Protein AF-A0A0G1R8X4-F1 (afdb_monomer_lite)

Radius of gyration: 21.21 Å; chains: 1; bounding box: 50×22×66 Å

Structure (mmCIF, N/CA/C/O backbone):
data_AF-A0A0G1R8X4-F1
#
_entry.id   AF-A0A0G1R8X4-F1
#
loop_
_atom_site.group_PDB
_atom_site.id
_atom_site.type_symbol
_atom_site.label_atom_id
_atom_site.label_alt_id
_atom_site.label_comp_id
_atom_site.label_asym_id
_atom_site.label_entity_id
_atom_site.label_seq_id
_atom_site.pdbx_PDB_ins_code
_atom_site.Cartn_x
_atom_site.Cartn_y
_atom_site.Cartn_z
_atom_site.occupancy
_atom_site.B_iso_or_equiv
_atom_site.auth_seq_id
_atom_site.auth_comp_id
_atom_site.auth_asym_id
_atom_site.auth_atom_id
_atom_site.pdbx_PDB_model_num
ATOM 1 N N . MET A 1 1 ? -15.709 7.314 32.267 1.00 75.56 1 MET A N 1
ATOM 2 C CA . MET A 1 1 ? -16.342 6.207 31.530 1.00 75.56 1 MET A CA 1
ATOM 3 C C . MET A 1 1 ? -15.849 4.893 32.090 1.00 75.56 1 MET A C 1
ATOM 5 O O . MET A 1 1 ? -14.648 4.706 32.243 1.00 75.56 1 MET A O 1
ATOM 9 N N . ASP A 1 2 ? -16.808 4.055 32.424 1.00 89.50 2 ASP A N 1
ATOM 10 C CA . ASP A 1 2 ? -16.732 2.703 32.952 1.00 89.50 2 ASP A CA 1
ATOM 11 C C . ASP A 1 2 ? -16.090 1.707 31.965 1.00 89.50 2 ASP A C 1
ATOM 13 O O . ASP A 1 2 ? -16.115 1.892 30.744 1.00 89.50 2 ASP A O 1
ATOM 17 N N . LYS A 1 3 ? -15.450 0.666 32.518 1.00 90.00 3 LYS A N 1
ATOM 18 C CA . LYS A 1 3 ? -14.650 -0.321 31.771 1.00 90.00 3 LYS A CA 1
ATOM 19 C C . LYS A 1 3 ? -15.469 -1.025 30.687 1.00 90.00 3 LYS A C 1
ATOM 21 O O . LYS A 1 3 ? -15.006 -1.143 29.555 1.00 90.00 3 LYS A O 1
ATOM 26 N N . GLU A 1 4 ? -16.679 -1.458 31.024 1.00 91.12 4 GLU A N 1
ATOM 27 C CA . GLU A 1 4 ? -17.569 -2.175 30.105 1.00 91.12 4 GLU A CA 1
ATOM 28 C C . GLU A 1 4 ? -17.933 -1.320 28.892 1.00 91.12 4 GLU A C 1
ATOM 30 O O . GLU A 1 4 ? -17.836 -1.785 27.754 1.00 91.12 4 GLU A O 1
ATOM 35 N N . LYS A 1 5 ? -18.244 -0.038 29.109 1.00 92.56 5 LYS A N 1
ATOM 36 C CA . LYS A 1 5 ? -18.542 0.893 28.021 1.00 92.56 5 LYS A CA 1
ATOM 37 C C . LYS A 1 5 ? -17.341 1.116 27.091 1.00 92.56 5 LYS A C 1
ATOM 39 O O . LYS A 1 5 ? -17.516 1.117 25.873 1.00 92.56 5 LYS A O 1
ATOM 44 N N . LYS A 1 6 ? -16.115 1.229 27.626 1.00 92.25 6 LYS A N 1
ATOM 45 C CA . LYS A 1 6 ? -14.889 1.321 26.801 1.00 92.25 6 LYS A CA 1
ATOM 46 C C . LYS A 1 6 ? -14.694 0.079 25.925 1.00 92.25 6 LYS A C 1
ATOM 48 O O . LYS A 1 6 ? -14.428 0.210 24.732 1.00 92.25 6 LYS A O 1
ATOM 53 N N . ILE A 1 7 ? -14.842 -1.116 26.503 1.00 92.69 7 ILE A N 1
ATOM 54 C CA . ILE A 1 7 ? -14.681 -2.390 25.784 1.00 92.69 7 ILE A CA 1
ATOM 55 C C . ILE A 1 7 ? -15.745 -2.534 24.691 1.00 92.69 7 ILE A C 1
ATOM 57 O O . ILE A 1 7 ? -15.415 -2.900 23.565 1.00 92.69 7 ILE A O 1
ATOM 61 N N . LYS A 1 8 ? -17.000 -2.178 24.987 1.00 93.88 8 LYS A N 1
ATOM 62 C CA . LYS A 1 8 ? -18.093 -2.203 24.008 1.00 93.88 8 LYS A CA 1
ATOM 63 C C . LYS A 1 8 ? -17.790 -1.321 22.794 1.00 93.88 8 LYS A C 1
ATOM 65 O O . LYS A 1 8 ? -17.880 -1.791 21.662 1.00 93.88 8 LYS A O 1
ATOM 70 N N . LEU A 1 9 ? -17.373 -0.075 23.022 1.00 94.44 9 LEU A N 1
ATOM 71 C CA . LEU A 1 9 ? -17.031 0.850 21.938 1.00 94.44 9 LEU A CA 1
ATOM 72 C C . LEU A 1 9 ? -15.814 0.372 21.129 1.00 94.44 9 LEU A C 1
ATOM 74 O O . LEU A 1 9 ? -15.813 0.507 19.909 1.00 94.44 9 LEU A O 1
ATOM 78 N N . LEU A 1 10 ? -14.804 -0.238 21.764 1.00 93.38 10 LEU A N 1
ATOM 79 C CA . LEU A 1 10 ? -13.696 -0.878 21.038 1.00 93.38 10 LEU A CA 1
ATOM 80 C C . LEU A 1 10 ? -14.179 -2.033 20.153 1.00 93.38 10 LEU A C 1
ATOM 82 O O . LEU A 1 10 ? -13.736 -2.140 19.010 1.00 93.38 10 LEU A O 1
ATOM 86 N N . GLY A 1 11 ? -15.109 -2.853 20.645 1.00 93.00 11 GLY A N 1
ATOM 87 C CA . GLY A 1 11 ? -15.736 -3.915 19.859 1.00 93.00 11 GLY A CA 1
ATOM 88 C C . GLY A 1 11 ? -16.458 -3.372 18.623 1.00 93.00 11 GLY A C 1
ATOM 89 O O . GLY A 1 11 ? -16.247 -3.866 17.518 1.00 93.00 11 GLY A O 1
ATOM 90 N N . GLU A 1 12 ? -17.228 -2.292 18.775 1.00 93.81 12 GLU A N 1
ATOM 91 C CA . GLU A 1 12 ? -17.873 -1.618 17.640 1.00 93.81 12 GLU A CA 1
ATOM 92 C C . GLU A 1 12 ? -16.845 -1.089 16.626 1.00 93.81 12 GLU A C 1
ATOM 94 O O . GLU A 1 12 ? -17.036 -1.237 15.417 1.00 93.81 12 GLU A O 1
ATOM 99 N N . VAL A 1 13 ? -15.721 -0.528 17.092 1.00 92.31 13 VAL A N 1
ATOM 100 C CA . VAL A 1 13 ? -14.623 -0.100 16.207 1.00 92.31 13 VAL A CA 1
ATOM 101 C C . VAL A 1 13 ? -14.059 -1.286 15.427 1.00 92.31 13 VAL A C 1
ATOM 103 O O . VAL A 1 13 ? -13.815 -1.154 14.227 1.00 92.31 13 VAL A O 1
ATOM 106 N N . PHE A 1 14 ? -13.864 -2.441 16.066 1.00 92.19 14 PHE A N 1
ATOM 107 C CA . PHE A 1 14 ? -13.332 -3.633 15.402 1.00 92.19 14 PHE A CA 1
ATOM 108 C C . PHE A 1 14 ? -14.287 -4.162 14.326 1.00 92.19 14 PHE A C 1
ATOM 110 O O . PHE A 1 14 ? -13.848 -4.427 13.208 1.00 92.19 14 PHE A O 1
ATOM 117 N N . GLU A 1 15 ? -15.592 -4.208 14.599 1.00 90.31 15 GLU A N 1
ATOM 118 C CA . GLU A 1 15 ? -16.606 -4.590 13.605 1.00 90.31 15 GLU A CA 1
ATOM 119 C C . GLU A 1 15 ? -16.645 -3.619 12.412 1.00 90.31 15 GLU A C 1
ATOM 121 O O . GLU A 1 15 ? -16.733 -4.020 11.243 1.00 90.31 15 GLU A O 1
ATOM 126 N N . LYS A 1 16 ? -16.489 -2.314 12.669 1.00 89.19 16 LYS A N 1
ATOM 127 C CA . LYS A 1 16 ? -16.364 -1.316 11.597 1.00 89.19 16 LYS A CA 1
ATOM 128 C C . LYS A 1 16 ? -15.079 -1.495 10.787 1.00 89.19 16 LYS A C 1
ATOM 130 O O . LYS A 1 16 ? -15.107 -1.401 9.562 1.00 89.19 16 LYS A O 1
ATOM 135 N N . MET A 1 17 ? -13.959 -1.820 11.429 1.00 87.69 17 MET A N 1
ATOM 136 C CA . MET A 1 17 ? -12.716 -2.141 10.717 1.00 87.69 17 MET A CA 1
ATOM 137 C C . MET A 1 17 ? -12.857 -3.394 9.846 1.00 87.69 17 MET A C 1
ATOM 139 O O . MET A 1 17 ? -12.368 -3.405 8.716 1.00 87.69 17 MET A O 1
ATOM 143 N N . LYS A 1 18 ? -13.560 -4.420 10.336 1.00 84.00 18 LYS A N 1
ATOM 144 C CA . LYS A 1 18 ? -13.820 -5.668 9.608 1.00 84.00 18 LYS A CA 1
ATOM 145 C C . LYS A 1 18 ? -14.675 -5.442 8.361 1.00 84.00 18 LYS A C 1
ATOM 147 O O . LYS A 1 18 ? -14.360 -5.968 7.295 1.00 84.00 18 LYS A O 1
ATOM 152 N N . SER A 1 19 ? -15.682 -4.574 8.468 1.00 80.81 19 SER A N 1
ATOM 153 C CA . SER A 1 19 ? -16.503 -4.104 7.337 1.00 80.81 19 SER A CA 1
ATOM 154 C C . SER A 1 19 ? -15.783 -3.123 6.397 1.00 80.81 19 SER A C 1
ATOM 156 O O . SER A 1 19 ? -16.369 -2.655 5.423 1.00 80.81 19 SER A O 1
ATOM 158 N N . GLY A 1 20 ? -14.497 -2.847 6.637 1.00 75.94 20 GLY A N 1
ATOM 159 C CA . GLY A 1 20 ? -13.632 -2.134 5.703 1.00 75.94 20 GLY A CA 1
ATOM 160 C C . GLY A 1 20 ? -13.468 -0.643 5.981 1.00 75.94 20 GLY A C 1
ATOM 161 O O . GLY A 1 20 ? -12.809 0.040 5.186 1.00 75.94 20 GLY A O 1
ATOM 162 N N . HIS A 1 21 ? -14.017 -0.122 7.084 1.00 82.00 21 HIS A N 1
ATOM 163 C CA . HIS A 1 21 ? -13.790 1.267 7.476 1.00 82.00 21 HIS A CA 1
ATOM 164 C C . HIS A 1 21 ? -12.320 1.484 7.881 1.00 82.00 21 HIS A C 1
ATOM 166 O O . HIS A 1 21 ? -11.752 0.693 8.643 1.00 82.00 21 HIS A O 1
ATOM 172 N N . PRO A 1 22 ? -11.662 2.558 7.406 1.00 79.56 22 PRO A N 1
ATOM 173 C CA . PRO A 1 22 ? -10.300 2.869 7.821 1.00 79.56 22 PRO A CA 1
ATOM 174 C C . PRO A 1 22 ? -10.267 3.289 9.296 1.00 79.56 22 PRO A C 1
ATOM 176 O O . PRO A 1 22 ? -11.227 3.839 9.808 1.00 79.56 22 PRO A O 1
ATOM 179 N N . ILE A 1 23 ? -9.144 3.115 9.996 1.00 82.19 23 ILE A N 1
ATOM 180 C CA . ILE A 1 23 ? -9.033 3.613 11.382 1.00 82.19 23 ILE A CA 1
ATOM 181 C C . ILE A 1 23 ? -8.940 5.149 11.463 1.00 82.19 23 ILE A C 1
ATOM 183 O O . ILE A 1 23 ? -9.279 5.740 12.481 1.00 82.19 23 ILE A O 1
ATOM 187 N N . THR A 1 24 ? -8.468 5.804 10.399 1.00 80.25 24 THR A N 1
ATOM 188 C CA . THR A 1 24 ? -8.328 7.265 10.315 1.00 80.25 24 THR A CA 1
ATOM 189 C C . THR A 1 24 ? -8.706 7.794 8.934 1.00 80.25 24 THR A C 1
ATOM 191 O O . THR A 1 24 ? -8.480 7.125 7.915 1.00 80.25 24 THR A O 1
ATOM 194 N N . GLY A 1 25 ? -9.179 9.041 8.906 1.00 72.88 25 GLY A N 1
ATOM 195 C CA . GLY A 1 25 ? -9.678 9.728 7.714 1.00 72.88 25 GLY A CA 1
ATOM 196 C C . GLY A 1 25 ? -11.204 9.803 7.702 1.00 72.88 25 GLY A C 1
ATOM 197 O O . GLY A 1 25 ? -11.846 9.528 8.714 1.00 72.88 25 GLY A O 1
ATOM 198 N N . ASP A 1 26 ? -11.766 10.164 6.554 1.00 68.69 26 ASP A N 1
ATOM 199 C CA . ASP A 1 26 ? -13.216 10.242 6.379 1.00 68.69 26 ASP A CA 1
ATOM 200 C C . ASP A 1 26 ? -13.855 8.849 6.486 1.00 68.69 26 ASP A C 1
ATOM 202 O O . ASP A 1 26 ? -13.282 7.854 6.027 1.00 68.69 26 ASP A O 1
ATOM 206 N N . ASN A 1 27 ? -15.036 8.773 7.112 1.00 78.69 27 ASN A N 1
ATOM 207 C CA . ASN A 1 27 ? -15.717 7.517 7.460 1.00 78.69 27 ASN A CA 1
ATOM 208 C C . ASN A 1 27 ? -14.848 6.546 8.279 1.00 78.69 27 ASN A C 1
ATOM 210 O O . ASN A 1 27 ? -14.942 5.325 8.105 1.00 78.69 27 ASN A O 1
ATOM 214 N N . ALA A 1 28 ? -13.995 7.076 9.163 1.00 84.56 28 ALA A N 1
ATOM 215 C CA . ALA A 1 28 ? -13.184 6.259 10.049 1.00 84.56 28 ALA A CA 1
ATOM 216 C C . ALA A 1 28 ? -14.049 5.352 10.935 1.00 84.56 28 ALA A C 1
ATOM 218 O O . ALA A 1 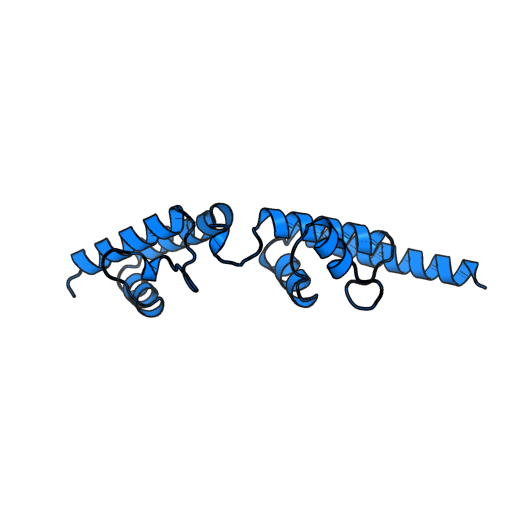28 ? -15.118 5.744 11.390 1.00 84.56 28 ALA A O 1
ATOM 219 N N . ALA A 1 29 ? -13.551 4.156 11.246 1.00 88.44 29 ALA A N 1
ATOM 220 C CA . ALA A 1 29 ? -14.222 3.195 12.111 1.00 88.44 29 ALA A CA 1
ATOM 221 C C . ALA A 1 29 ? -14.646 3.848 13.434 1.00 88.44 29 ALA A C 1
ATOM 223 O O . ALA A 1 29 ? -15.794 3.719 13.829 1.00 88.44 29 ALA A O 1
ATOM 224 N N . CYS A 1 30 ? -13.771 4.650 14.051 1.00 90.81 30 CYS A N 1
ATOM 225 C CA . CYS A 1 30 ? -14.056 5.359 15.299 1.00 90.81 30 CYS A CA 1
ATOM 226 C C . CYS A 1 30 ? -15.063 6.515 15.173 1.00 90.81 30 CYS A C 1
ATOM 228 O O . CYS A 1 30 ? -15.578 6.966 16.192 1.00 90.81 30 CYS A O 1
ATOM 230 N N . SER A 1 31 ? -15.361 6.991 13.959 1.00 89.25 31 SER A N 1
ATOM 231 C CA . SER A 1 31 ? -16.315 8.080 13.717 1.00 89.25 31 SER A CA 1
ATOM 232 C C . SER A 1 31 ? -17.712 7.601 13.311 1.00 89.25 31 SER A C 1
ATOM 234 O O . SER A 1 31 ? -18.613 8.424 13.209 1.00 89.25 31 SER A O 1
ATOM 236 N N . VAL A 1 32 ? -17.896 6.301 13.047 1.00 87.62 32 VAL A N 1
ATOM 237 C CA . VAL A 1 32 ? -19.166 5.712 12.565 1.00 87.62 32 VAL A CA 1
ATOM 238 C C . VAL A 1 32 ? -19.742 4.644 13.509 1.00 87.62 32 VAL A C 1
ATOM 240 O O . VAL A 1 32 ? -20.645 3.896 13.128 1.00 87.62 32 VAL A O 1
ATOM 243 N N . ILE A 1 33 ? -19.185 4.532 14.716 1.00 92.50 33 ILE A N 1
ATOM 244 C CA . ILE A 1 33 ? -19.761 3.755 15.824 1.00 92.50 33 ILE A CA 1
ATOM 245 C C . ILE A 1 33 ? -20.904 4.526 16.498 1.00 92.50 33 ILE A C 1
ATOM 247 O O . ILE A 1 33 ? -21.143 5.690 16.177 1.00 92.50 33 ILE A O 1
ATOM 251 N N . SER A 1 34 ? -21.600 3.879 17.437 1.00 89.94 34 SER A N 1
ATOM 252 C CA . SER A 1 34 ? -22.745 4.469 18.146 1.00 89.94 34 SER A CA 1
ATOM 253 C C . SER A 1 34 ? -22.404 5.766 18.891 1.00 89.94 34 SER A C 1
ATOM 255 O O . SER A 1 34 ? -23.179 6.719 18.850 1.00 89.94 34 SER A O 1
ATOM 257 N N . GLU A 1 35 ? -21.231 5.825 19.523 1.00 92.12 35 GLU A N 1
ATOM 258 C CA . GLU A 1 35 ? -20.703 7.011 20.201 1.00 92.12 35 GLU A CA 1
ATOM 259 C C . GLU A 1 35 ? -19.316 7.340 19.632 1.00 92.12 35 GLU A C 1
ATOM 261 O O . GLU A 1 35 ? -18.333 6.718 20.039 1.00 92.12 35 GLU A O 1
ATOM 266 N N . PRO A 1 36 ? -19.214 8.263 18.654 1.00 90.56 36 PRO A N 1
ATOM 267 C CA . PRO A 1 36 ? -17.960 8.573 17.981 1.00 90.56 36 PRO A CA 1
ATOM 268 C C . PRO A 1 36 ? -16.845 8.979 18.944 1.00 90.56 36 PRO A C 1
ATOM 270 O O . PRO A 1 36 ? -17.012 9.847 19.799 1.00 90.56 36 PRO A O 1
ATOM 273 N N . ILE A 1 37 ? -15.668 8.390 18.750 1.00 92.56 37 ILE A N 1
ATOM 274 C CA . ILE A 1 37 ? -14.473 8.667 19.547 1.00 92.56 37 ILE A CA 1
ATOM 275 C C . ILE A 1 37 ? -13.288 9.025 18.659 1.00 92.56 37 ILE A C 1
ATOM 277 O O . ILE A 1 37 ? -13.221 8.679 17.478 1.00 92.56 37 ILE A O 1
ATOM 281 N N . SER A 1 38 ? -12.307 9.716 19.241 1.00 90.50 38 SER A N 1
ATOM 282 C CA . SER A 1 38 ? -11.076 10.042 18.526 1.00 90.50 38 SER A CA 1
ATOM 283 C C . SER A 1 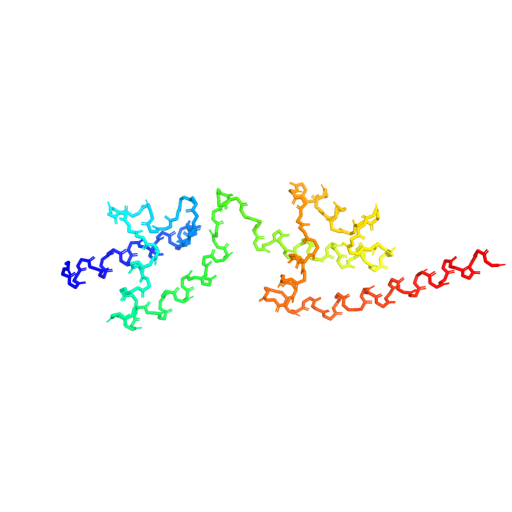38 ? -10.191 8.805 18.342 1.00 90.50 38 SER A C 1
ATOM 285 O O . SER A 1 38 ? -10.195 7.883 19.163 1.00 90.50 38 SER A O 1
ATOM 287 N N . TYR A 1 39 ? -9.348 8.812 17.307 1.00 87.12 39 TYR A N 1
ATOM 288 C CA . TYR A 1 39 ? -8.361 7.746 17.118 1.00 87.12 39 TYR A CA 1
ATOM 289 C C . TYR A 1 39 ? -7.396 7.644 18.317 1.00 87.12 39 TYR A C 1
ATOM 291 O O . TYR A 1 39 ? -6.959 6.549 18.662 1.00 87.12 39 TYR A O 1
ATOM 299 N N . ILE A 1 40 ? -7.073 8.772 18.965 1.00 90.88 40 ILE A N 1
ATOM 300 C CA . ILE A 1 40 ? -6.191 8.826 20.142 1.00 90.88 40 ILE A CA 1
ATOM 301 C C . ILE A 1 40 ? -6.841 8.069 21.301 1.00 90.88 40 ILE A C 1
ATOM 303 O O . ILE A 1 40 ? -6.188 7.269 21.967 1.00 90.88 40 ILE A O 1
ATOM 307 N N . THR A 1 41 ? -8.147 8.261 21.485 1.00 92.31 41 THR A N 1
ATOM 308 C CA . THR A 1 41 ? -8.946 7.572 22.501 1.00 92.31 41 THR A CA 1
ATOM 309 C C . THR A 1 41 ? -8.880 6.055 22.330 1.00 92.31 41 THR A C 1
ATOM 311 O O . THR A 1 41 ? -8.657 5.347 23.308 1.00 92.31 41 THR A O 1
ATOM 314 N N . VAL A 1 42 ? -8.978 5.558 21.090 1.00 90.88 42 VAL A N 1
ATOM 315 C CA . VAL A 1 42 ? -8.826 4.125 20.785 1.00 90.88 42 VAL A CA 1
ATOM 316 C C . VAL A 1 42 ? -7.459 3.611 21.242 1.00 90.88 42 VAL A C 1
ATOM 318 O O . VAL A 1 42 ? -7.391 2.598 21.932 1.00 90.88 42 VAL A O 1
ATOM 321 N N . TYR A 1 43 ? -6.366 4.309 20.911 1.00 90.88 43 TYR A N 1
ATOM 322 C CA . TYR A 1 43 ? -5.023 3.883 21.328 1.00 90.88 43 TYR A CA 1
ATOM 323 C C . TYR A 1 43 ? -4.837 3.910 22.845 1.00 90.88 43 TYR A C 1
ATOM 325 O O . TYR A 1 43 ? -4.227 2.988 23.381 1.00 90.88 43 TYR A O 1
ATOM 333 N N . ASN A 1 44 ? -5.380 4.915 23.534 1.00 93.19 44 ASN A N 1
ATOM 334 C CA . ASN A 1 44 ? -5.303 5.000 24.991 1.00 93.19 44 ASN A CA 1
ATOM 335 C C . ASN A 1 44 ? -6.050 3.836 25.651 1.00 93.19 44 ASN A C 1
ATOM 337 O O . ASN A 1 44 ? -5.506 3.182 26.534 1.00 93.19 44 ASN A O 1
ATOM 341 N N . TRP A 1 45 ? -7.249 3.489 25.183 1.00 94.25 45 TRP A N 1
ATOM 342 C CA . TRP A 1 45 ? -7.971 2.345 25.748 1.00 94.25 45 TRP A CA 1
ATOM 343 C C . TRP A 1 45 ? -7.327 1.009 25.396 1.00 94.25 45 TRP A C 1
ATOM 345 O O . TRP A 1 45 ? -7.264 0.126 26.240 1.00 94.25 45 TRP A O 1
ATOM 355 N N . LEU A 1 46 ? -6.763 0.860 24.197 1.00 92.81 46 LEU A N 1
ATOM 356 C CA . LEU A 1 46 ? -5.930 -0.303 23.879 1.00 92.81 46 LEU A CA 1
ATOM 357 C C . LEU A 1 46 ? -4.697 -0.386 24.785 1.00 92.81 46 LEU A C 1
ATOM 359 O O . LEU A 1 46 ? -4.153 -1.474 24.978 1.00 92.81 46 LEU A O 1
ATOM 363 N N . GLN A 1 47 ? -4.220 0.737 25.335 1.00 91.00 47 GLN A N 1
ATOM 364 C CA . GLN A 1 47 ? -3.165 0.691 26.337 1.00 91.00 47 GLN A CA 1
ATOM 365 C C . GLN A 1 47 ? -3.647 0.119 27.668 1.00 91.00 47 GLN A C 1
ATOM 367 O O . GLN A 1 47 ? -2.915 -0.685 28.244 1.00 91.00 47 GLN A O 1
ATOM 372 N N . GLU A 1 48 ? -4.85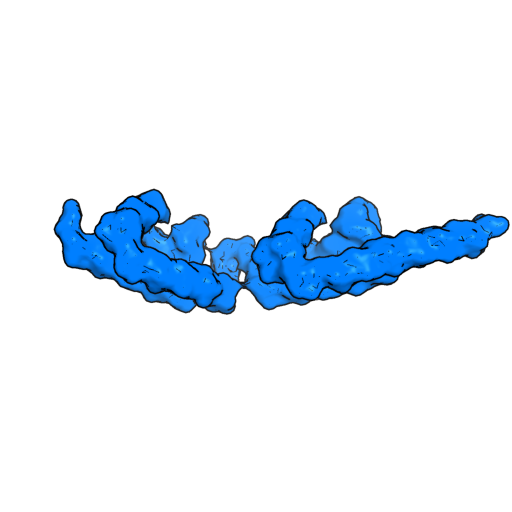9 0.492 28.081 1.00 91.19 48 GLU A N 1
ATOM 373 C CA . GLU A 1 48 ? -5.545 0.010 29.286 1.00 91.19 48 GLU A CA 1
ATOM 374 C C . GLU A 1 48 ? -5.995 -1.461 29.194 1.00 91.19 48 GLU A C 1
ATOM 376 O O . GLU A 1 48 ? -6.055 -2.130 30.222 1.00 91.19 48 GLU A O 1
ATOM 381 N N . PHE A 1 49 ? -6.275 -1.970 27.985 1.00 90.69 49 PHE A N 1
ATOM 382 C CA . PHE A 1 49 ? -6.734 -3.347 27.726 1.00 90.69 49 PHE A CA 1
ATOM 383 C C . PHE A 1 49 ? -5.767 -4.099 26.791 1.00 90.69 49 PHE A C 1
ATOM 385 O O . PHE A 1 49 ? -6.024 -4.214 25.583 1.00 90.69 49 PHE A O 1
ATOM 392 N N . PRO A 1 50 ? -4.617 -4.586 27.301 1.00 86.06 50 PRO A N 1
ATOM 393 C CA . PRO A 1 50 ? -3.609 -5.285 26.506 1.00 86.06 50 PRO A CA 1
ATOM 394 C C . PRO A 1 50 ? -4.151 -6.485 25.721 1.00 86.06 50 PRO A C 1
ATOM 396 O O . PRO A 1 50 ? -3.706 -6.723 24.600 1.00 86.06 50 PRO A O 1
ATOM 399 N N . GLU A 1 51 ? -5.135 -7.194 26.270 1.00 86.50 51 GLU A N 1
ATOM 400 C CA . GLU A 1 51 ? -5.796 -8.353 25.668 1.00 86.50 51 GLU A CA 1
ATOM 401 C C . GLU A 1 51 ? -6.489 -8.026 24.333 1.00 86.50 51 GLU A C 1
ATOM 403 O O . GLU A 1 51 ? -6.533 -8.854 23.425 1.00 86.50 51 GLU A O 1
ATOM 408 N N . LEU A 1 52 ? -6.956 -6.785 24.155 1.00 90.31 52 LEU A N 1
ATOM 409 C CA . LEU A 1 52 ? -7.595 -6.332 22.916 1.00 90.31 52 LEU A CA 1
ATOM 410 C C . LEU A 1 52 ? -6.583 -5.835 21.872 1.00 90.31 52 LEU A C 1
ATOM 412 O O . LEU A 1 52 ? -6.939 -5.634 20.708 1.00 90.31 52 LEU A O 1
ATOM 416 N N . ARG A 1 53 ? -5.305 -5.648 22.239 1.00 89.19 53 ARG A N 1
ATOM 417 C CA . ARG A 1 53 ? -4.273 -5.171 21.298 1.00 89.19 53 ARG A CA 1
ATOM 418 C C . ARG A 1 53 ? -3.992 -6.175 20.193 1.00 89.19 53 ARG A C 1
ATOM 420 O O . ARG A 1 53 ? -3.745 -5.760 19.060 1.00 89.19 53 ARG A O 1
ATOM 427 N N . GLU A 1 54 ? -3.985 -7.468 20.505 1.00 87.25 54 GLU A N 1
ATOM 428 C CA . GLU A 1 54 ? -3.745 -8.507 19.500 1.00 87.25 54 GLU A CA 1
ATOM 429 C C . GLU A 1 54 ? -4.898 -8.588 18.503 1.00 87.25 54 GLU A C 1
ATOM 431 O O . GLU A 1 54 ? -4.659 -8.560 17.295 1.00 87.25 54 GLU A O 1
ATOM 436 N N . GLN A 1 55 ? -6.138 -8.547 18.995 1.00 87.44 55 GLN A N 1
ATOM 437 C CA . GLN A 1 55 ? -7.331 -8.487 18.149 1.00 87.44 55 GLN A CA 1
ATOM 438 C C . GLN A 1 55 ? -7.307 -7.255 17.241 1.00 87.44 55 GLN A C 1
ATOM 440 O O . GLN A 1 55 ? -7.483 -7.372 16.030 1.00 87.44 55 GLN A O 1
ATOM 445 N N . TYR A 1 56 ? -6.980 -6.081 17.788 1.00 88.44 56 TYR A N 1
ATOM 446 C CA . TYR A 1 56 ? -6.834 -4.865 16.991 1.00 88.44 56 TYR A CA 1
ATOM 447 C C . TYR A 1 56 ? -5.761 -5.000 15.899 1.00 88.44 56 TYR A C 1
ATOM 449 O O . TYR A 1 56 ? -5.961 -4.543 14.772 1.00 88.44 56 TYR A O 1
ATOM 457 N N . ARG A 1 57 ? -4.616 -5.631 16.197 1.00 85.81 57 ARG A N 1
ATOM 458 C CA . ARG A 1 57 ? -3.558 -5.874 15.200 1.00 85.81 57 ARG A CA 1
ATOM 459 C C . ARG A 1 57 ? -4.039 -6.797 14.083 1.00 85.81 57 ARG A C 1
ATOM 461 O O . ARG A 1 57 ? -3.811 -6.463 12.922 1.00 85.81 57 ARG A O 1
ATOM 468 N N . ALA A 1 58 ? -4.719 -7.891 14.424 1.00 85.19 58 ALA A N 1
ATOM 469 C CA . ALA A 1 58 ? -5.284 -8.825 13.453 1.00 85.19 58 ALA A CA 1
ATOM 470 C C . ALA A 1 58 ? -6.319 -8.130 12.552 1.00 85.19 58 ALA A C 1
ATOM 472 O O . ALA A 1 58 ? -6.168 -8.119 11.331 1.00 85.19 58 ALA A O 1
ATOM 473 N N . MET A 1 59 ? -7.281 -7.417 13.149 1.00 84.38 59 MET A N 1
ATOM 474 C CA . MET A 1 59 ? -8.301 -6.652 12.419 1.00 84.38 59 MET A CA 1
ATOM 475 C C . MET A 1 59 ? -7.686 -5.572 11.527 1.00 84.38 59 MET A C 1
ATOM 477 O O . MET A 1 59 ? -8.144 -5.321 10.414 1.00 84.38 59 MET A O 1
ATOM 481 N N . ARG A 1 60 ? -6.613 -4.915 11.978 1.00 81.56 60 ARG A N 1
ATOM 482 C CA . ARG A 1 60 ? -5.903 -3.920 11.168 1.00 81.56 60 ARG A CA 1
ATOM 483 C C . ARG A 1 60 ? -5.251 -4.547 9.941 1.00 81.56 60 ARG A C 1
ATOM 485 O O . ARG A 1 60 ? -5.214 -3.887 8.901 1.00 81.56 60 ARG A O 1
ATOM 492 N N . GLU A 1 61 ? -4.748 -5.769 10.051 1.00 77.94 61 GLU A N 1
ATOM 493 C CA . GLU A 1 61 ? -4.190 -6.499 8.916 1.00 77.94 61 GLU A CA 1
ATOM 494 C C . GLU A 1 61 ? -5.293 -6.928 7.947 1.00 77.94 61 GLU A C 1
ATOM 496 O O . GLU A 1 61 ? -5.229 -6.572 6.772 1.00 77.94 61 GLU A O 1
ATOM 501 N N . GLU A 1 62 ? -6.365 -7.546 8.446 1.00 77.38 62 GLU A N 1
ATOM 502 C CA . GLU A 1 62 ? -7.532 -7.937 7.642 1.00 77.38 62 GLU A CA 1
ATOM 503 C C . GLU A 1 62 ? -8.169 -6.741 6.924 1.00 77.38 62 GLU A C 1
ATOM 505 O O . GLU A 1 62 ? -8.434 -6.800 5.721 1.00 77.38 62 GLU A O 1
ATOM 510 N N . SER A 1 63 ? -8.299 -5.600 7.609 1.00 74.50 63 SER A N 1
ATOM 511 C CA . SER A 1 63 ? -8.838 -4.367 7.021 1.00 74.50 63 SER A CA 1
ATOM 512 C C . SER A 1 63 ? -8.021 -3.866 5.828 1.00 74.50 63 SER A C 1
ATOM 514 O 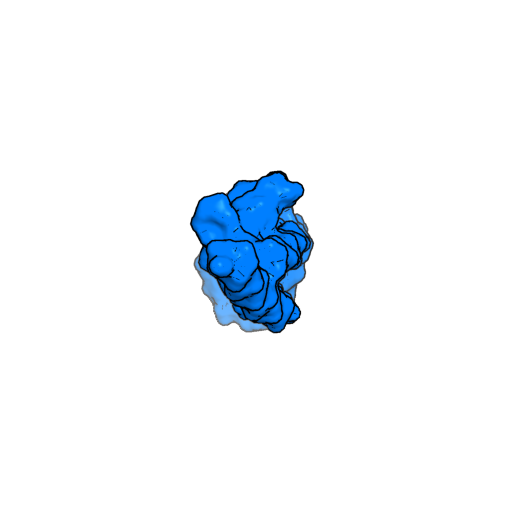O . SER A 1 63 ? -8.521 -3.095 5.013 1.00 74.50 63 SER A O 1
ATOM 516 N N . LYS A 1 64 ? -6.745 -4.256 5.669 1.00 70.62 64 LYS A N 1
ATOM 517 C CA . LYS A 1 64 ? -5.990 -3.924 4.446 1.00 70.62 64 LYS A CA 1
ATOM 518 C C . LYS A 1 64 ? -6.605 -4.588 3.216 1.00 70.62 64 LYS A C 1
ATOM 520 O O . LYS A 1 64 ? -6.510 -4.012 2.132 1.00 70.62 64 LYS A O 1
ATOM 525 N N . HIS A 1 65 ? -7.233 -5.746 3.392 1.00 67.31 65 HIS A N 1
ATOM 526 C CA . HIS A 1 65 ? -7.828 -6.555 2.336 1.00 67.31 65 HIS A CA 1
ATOM 527 C C . HIS A 1 65 ? -9.311 -6.236 2.103 1.00 67.31 65 HIS A C 1
ATOM 529 O O . HIS A 1 65 ? -9.746 -6.283 0.958 1.00 67.31 65 HIS A O 1
ATOM 535 N N . THR A 1 66 ? -10.062 -5.849 3.142 1.00 65.56 66 THR A N 1
ATOM 536 C CA . THR A 1 66 ? -11.513 -5.560 3.062 1.00 65.56 66 THR A CA 1
ATOM 537 C C . THR A 1 66 ? -11.864 -4.070 2.960 1.00 65.56 66 THR A C 1
ATOM 539 O O . THR A 1 66 ? -13.033 -3.699 3.005 1.00 65.56 66 THR A O 1
ATOM 542 N N . ARG A 1 67 ? -10.862 -3.194 2.816 1.00 64.94 67 ARG A N 1
ATOM 543 C CA . ARG A 1 67 ? -11.011 -1.727 2.771 1.00 64.94 67 ARG A CA 1
ATOM 544 C C . ARG A 1 67 ? -12.062 -1.248 1.765 1.00 64.94 67 ARG A C 1
ATOM 546 O O . ARG A 1 67 ? -11.969 -1.552 0.576 1.00 64.94 67 ARG A O 1
ATOM 553 N N . MET A 1 68 ? -12.978 -0.396 2.227 1.00 58.25 68 MET A N 1
ATOM 554 C CA . MET A 1 68 ? -13.997 0.226 1.379 1.00 58.25 68 MET A CA 1
ATOM 555 C C . MET A 1 68 ? -13.378 1.128 0.299 1.00 58.25 68 MET A C 1
ATOM 557 O O . MET A 1 68 ? -12.425 1.873 0.551 1.00 58.25 68 MET A O 1
ATOM 561 N N . SER A 1 69 ? -13.976 1.122 -0.896 1.00 52.50 69 SER A N 1
ATOM 562 C CA . SER A 1 69 ? -13.592 1.981 -2.030 1.00 52.50 69 SER A CA 1
ATOM 563 C C . SER A 1 69 ? -13.729 3.482 -1.725 1.00 52.50 69 SER A C 1
ATOM 565 O O . SER A 1 69 ? -12.981 4.295 -2.268 1.00 52.50 69 SER A O 1
ATOM 567 N N . SER A 1 70 ? -14.634 3.843 -0.810 1.00 46.06 70 SER A N 1
ATOM 568 C CA . SER A 1 70 ? -14.917 5.214 -0.361 1.00 46.06 70 SER A CA 1
ATOM 569 C C . SER A 1 70 ? -13.787 5.861 0.446 1.00 46.06 70 SER A C 1
ATOM 571 O O . SER A 1 70 ? -13.778 7.076 0.604 1.00 46.06 70 SER A O 1
ATOM 573 N N . ALA A 1 71 ? -12.784 5.099 0.898 1.00 49.97 71 ALA A N 1
ATOM 574 C CA . ALA A 1 71 ? -11.655 5.624 1.671 1.00 49.97 71 ALA A CA 1
ATOM 575 C C . ALA A 1 71 ? -10.653 6.464 0.844 1.00 49.97 71 ALA A C 1
ATOM 577 O O . ALA A 1 71 ? -9.591 6.828 1.355 1.00 49.97 71 ALA A O 1
ATOM 578 N N . GLY A 1 72 ? -10.924 6.710 -0.448 1.00 54.28 72 GLY A N 1
ATOM 579 C CA . GLY A 1 72 ? -10.097 7.542 -1.335 1.00 54.28 72 GLY A CA 1
ATOM 580 C C . GLY A 1 72 ? -8.670 7.021 -1.560 1.00 54.28 72 GLY A C 1
ATOM 581 O O . GLY A 1 72 ? -7.814 7.733 -2.086 1.00 54.28 72 GLY A O 1
ATOM 582 N N . ARG A 1 73 ? -8.381 5.784 -1.140 1.00 66.81 73 ARG A N 1
ATOM 583 C CA . ARG A 1 73 ? -7.047 5.175 -1.147 1.00 66.81 73 ARG A CA 1
ATOM 584 C C . ARG A 1 73 ? -7.034 3.973 -2.083 1.00 66.81 73 ARG A C 1
ATOM 586 O O . ARG A 1 73 ? -7.921 3.132 -2.039 1.00 66.81 73 ARG A O 1
ATOM 593 N N . ILE A 1 74 ? -5.989 3.884 -2.904 1.00 73.88 74 ILE A N 1
ATOM 594 C CA . ILE A 1 74 ? -5.777 2.786 -3.856 1.00 73.88 74 ILE A CA 1
ATOM 595 C C . ILE A 1 74 ? -5.783 1.442 -3.106 1.00 73.88 74 ILE A C 1
ATOM 597 O O . ILE A 1 74 ? -5.054 1.282 -2.117 1.00 73.88 74 ILE A O 1
ATOM 601 N N . SER A 1 75 ? -6.598 0.494 -3.584 1.00 77.31 75 SER A N 1
ATOM 602 C CA . SER A 1 75 ? -6.728 -0.847 -2.996 1.00 77.31 75 SER A CA 1
ATOM 603 C C . SER A 1 75 ? -5.396 -1.609 -3.027 1.00 77.31 75 SER A C 1
ATOM 605 O O . SER A 1 75 ? -4.540 -1.345 -3.872 1.00 77.31 75 SER A O 1
ATOM 607 N N . VAL A 1 76 ? -5.203 -2.583 -2.132 1.00 81.31 76 VAL A N 1
ATOM 608 C CA . VAL A 1 76 ? -3.982 -3.416 -2.118 1.00 81.31 76 VAL A CA 1
ATOM 609 C C . VAL A 1 76 ? -3.801 -4.159 -3.445 1.00 81.31 76 VAL A C 1
ATOM 611 O O . VAL A 1 76 ? -2.687 -4.199 -3.967 1.00 81.31 76 VAL A O 1
ATOM 614 N N . ALA A 1 77 ? -4.886 -4.675 -4.031 1.00 82.69 77 ALA A N 1
ATOM 615 C CA . ALA A 1 77 ? -4.855 -5.323 -5.340 1.00 82.69 77 ALA A CA 1
ATOM 616 C C . ALA A 1 77 ? -4.393 -4.353 -6.439 1.00 82.69 77 ALA A C 1
ATOM 618 O O . ALA A 1 77 ? -3.463 -4.658 -7.185 1.00 82.69 77 ALA A O 1
ATOM 619 N N . THR A 1 78 ? -4.959 -3.144 -6.477 1.00 86.44 78 THR A N 1
ATOM 620 C CA . THR A 1 78 ? -4.570 -2.110 -7.444 1.00 86.44 78 THR A CA 1
ATOM 621 C C . THR A 1 78 ? -3.123 -1.657 -7.239 1.00 86.44 78 THR A C 1
ATOM 623 O O . THR A 1 78 ? -2.409 -1.471 -8.217 1.00 86.44 78 THR A O 1
ATOM 626 N N . LYS A 1 79 ? -2.640 -1.530 -5.993 1.00 89.50 79 LYS A N 1
ATOM 627 C CA . LYS A 1 79 ? -1.223 -1.234 -5.717 1.00 89.50 79 LYS A CA 1
ATOM 628 C C . LYS A 1 79 ? -0.304 -2.332 -6.250 1.00 89.50 79 LYS A C 1
ATOM 630 O O . LYS A 1 79 ? 0.694 -2.020 -6.894 1.00 89.50 79 LYS A O 1
ATOM 635 N N . ARG A 1 80 ? -0.633 -3.602 -5.987 1.00 91.62 80 ARG A N 1
ATOM 636 C CA . ARG A 1 80 ? 0.145 -4.760 -6.453 1.00 91.62 80 ARG A CA 1
ATOM 637 C C . ARG A 1 80 ? 0.229 -4.773 -7.975 1.00 91.62 80 ARG A C 1
ATOM 639 O O . ARG A 1 80 ? 1.317 -4.912 -8.526 1.00 91.62 80 ARG A O 1
ATOM 646 N N . GLU A 1 81 ? -0.905 -4.588 -8.640 1.00 93.38 81 GLU A N 1
ATOM 647 C CA . GLU A 1 81 ? -0.980 -4.540 -10.098 1.00 93.38 81 GLU A CA 1
ATOM 648 C C . GLU A 1 81 ? -0.206 -3.343 -10.667 1.00 93.38 81 GLU A C 1
ATOM 650 O O . GLU A 1 81 ? 0.581 -3.485 -11.604 1.00 93.38 81 GLU A O 1
ATOM 655 N N . MET A 1 82 ? -0.329 -2.175 -10.034 1.00 94.25 82 MET A N 1
ATOM 656 C CA . MET A 1 82 ? 0.446 -0.992 -10.392 1.00 94.25 82 MET A CA 1
ATOM 657 C C . MET A 1 82 ? 1.951 -1.245 -10.292 1.00 94.25 82 MET A C 1
ATOM 659 O O . MET A 1 82 ? 2.690 -0.862 -11.196 1.00 94.25 82 MET A O 1
ATOM 663 N N . LEU A 1 83 ? 2.418 -1.912 -9.232 1.00 95.12 83 LEU A N 1
ATOM 664 C CA . LEU A 1 83 ? 3.829 -2.263 -9.078 1.00 95.12 83 LEU A CA 1
ATOM 665 C C . LEU A 1 83 ? 4.308 -3.218 -10.170 1.00 95.12 83 LEU A C 1
ATOM 667 O O . LEU A 1 83 ? 5.361 -2.969 -10.750 1.00 95.12 83 LEU A O 1
ATOM 671 N N . LYS A 1 84 ? 3.535 -4.262 -10.491 1.00 96.38 84 LYS A N 1
ATOM 672 C CA . LYS A 1 84 ? 3.870 -5.195 -11.579 1.00 96.38 84 LYS A CA 1
ATOM 673 C C . LYS A 1 84 ? 4.031 -4.467 -12.914 1.00 96.38 84 LYS A C 1
ATOM 675 O O . LYS A 1 84 ? 5.042 -4.649 -13.587 1.00 96.38 84 LYS A O 1
ATOM 680 N N . ARG A 1 85 ? 3.093 -3.577 -13.253 1.00 96.31 85 ARG A N 1
ATOM 681 C CA . ARG A 1 85 ? 3.159 -2.761 -14.477 1.00 96.31 85 ARG A CA 1
ATOM 682 C C . ARG A 1 85 ? 4.340 -1.805 -14.479 1.00 96.31 85 ARG A C 1
ATOM 684 O O . ARG A 1 85 ? 5.051 -1.711 -15.470 1.00 96.31 85 ARG A O 1
ATOM 691 N N . VAL A 1 86 ? 4.598 -1.123 -13.361 1.00 95.81 86 VAL A N 1
ATOM 692 C CA . VAL A 1 86 ? 5.771 -0.246 -13.235 1.00 95.81 86 VAL A CA 1
ATOM 693 C C . VAL A 1 86 ? 7.065 -1.031 -13.458 1.00 95.81 86 VAL A C 1
ATOM 695 O O . VAL A 1 86 ? 7.939 -0.548 -14.170 1.00 95.81 86 VAL A O 1
ATOM 698 N N . ILE A 1 87 ? 7.189 -2.231 -12.888 1.00 96.31 87 ILE A N 1
ATOM 699 C CA . ILE A 1 87 ? 8.356 -3.104 -13.076 1.00 96.31 87 ILE A CA 1
ATOM 700 C C . ILE A 1 87 ? 8.506 -3.498 -14.551 1.00 96.31 87 ILE A C 1
ATOM 702 O O . ILE A 1 87 ? 9.599 -3.347 -15.095 1.00 96.31 87 ILE A O 1
ATOM 706 N N . ALA A 1 88 ? 7.422 -3.925 -15.206 1.00 95.62 88 ALA A N 1
ATOM 707 C CA . ALA A 1 88 ? 7.425 -4.261 -16.630 1.00 95.62 88 ALA A CA 1
ATOM 708 C C . ALA A 1 88 ? 7.879 -3.072 -17.495 1.00 95.62 88 ALA A C 1
ATOM 710 O O . ALA A 1 88 ? 8.832 -3.193 -18.260 1.00 95.62 88 ALA A O 1
ATOM 711 N N . TYR A 1 89 ? 7.311 -1.882 -17.278 1.00 95.12 89 TYR A N 1
ATOM 712 C CA . TYR A 1 89 ? 7.712 -0.684 -18.018 1.00 95.12 89 TYR A CA 1
ATOM 713 C C . TYR A 1 89 ? 9.162 -0.288 -17.772 1.00 95.12 89 TYR A C 1
ATOM 715 O O . TYR A 1 89 ? 9.856 0.127 -18.698 1.00 95.12 89 TYR A O 1
ATOM 723 N N . ILE A 1 90 ? 9.667 -0.428 -16.547 1.00 95.00 90 ILE A N 1
ATOM 724 C CA . ILE A 1 90 ? 11.088 -0.180 -16.299 1.00 95.00 90 ILE A CA 1
ATOM 725 C C . ILE A 1 90 ? 11.940 -1.147 -17.128 1.00 95.00 90 ILE A C 1
ATOM 727 O O . ILE A 1 90 ? 12.900 -0.694 -17.749 1.00 95.00 90 ILE A O 1
ATOM 731 N N . ALA A 1 91 ? 11.577 -2.432 -17.194 1.00 91.56 91 ALA A N 1
ATOM 732 C CA . ALA A 1 91 ? 12.293 -3.416 -18.005 1.00 91.56 91 ALA A CA 1
ATOM 733 C C . ALA A 1 91 ? 12.257 -3.085 -19.512 1.00 91.56 91 ALA A C 1
ATOM 735 O O . ALA A 1 91 ? 13.254 -3.294 -20.196 1.00 91.56 91 ALA A O 1
ATOM 736 N N . GLU A 1 92 ? 11.170 -2.482 -20.001 1.00 90.44 92 GLU A N 1
ATOM 737 C CA . GLU A 1 92 ? 11.027 -1.966 -21.376 1.00 90.44 92 GLU A CA 1
ATOM 738 C C . GLU A 1 92 ? 11.792 -0.652 -21.644 1.00 90.44 92 GLU A C 1
ATOM 740 O O . GLU A 1 92 ? 11.784 -0.133 -22.758 1.00 90.44 92 GLU A O 1
ATOM 745 N N . GLY A 1 93 ? 12.447 -0.071 -20.634 1.00 89.00 93 GLY A N 1
ATOM 746 C CA . GLY A 1 93 ? 13.276 1.127 -20.790 1.00 89.00 93 GLY A CA 1
ATOM 747 C C . GLY A 1 93 ? 12.722 2.401 -20.141 1.00 89.00 93 GLY A C 1
ATOM 748 O O . GLY A 1 93 ? 13.437 3.410 -20.072 1.00 89.00 93 GLY A O 1
ATOM 749 N N . TYR A 1 94 ? 11.495 2.381 -19.611 1.00 92.56 94 TYR A N 1
ATOM 750 C CA . TYR A 1 94 ? 10.878 3.553 -18.980 1.00 92.56 94 TYR A CA 1
ATOM 751 C C . TYR A 1 94 ? 11.615 3.965 -17.706 1.00 92.56 94 TYR A C 1
ATOM 753 O O . TYR A 1 94 ? 12.100 3.146 -16.925 1.00 92.56 94 TYR A O 1
ATOM 761 N N . THR A 1 95 ? 11.676 5.266 -17.440 1.00 91.19 95 THR A N 1
ATOM 762 C CA . THR A 1 95 ? 12.168 5.762 -16.155 1.00 91.19 95 THR A CA 1
ATOM 763 C C . THR A 1 95 ? 11.088 5.613 -15.088 1.00 91.19 95 THR A C 1
ATOM 765 O O . THR A 1 95 ? 9.898 5.692 -15.362 1.00 91.19 95 THR A O 1
ATOM 768 N N . VAL A 1 96 ? 11.482 5.485 -13.819 1.00 88.00 96 VAL A N 1
ATOM 769 C CA . VAL A 1 96 ? 10.515 5.521 -12.703 1.00 88.00 96 VAL A CA 1
ATOM 770 C C . VAL A 1 96 ? 9.812 6.892 -12.620 1.00 88.00 96 VAL A C 1
ATOM 772 O O . VAL A 1 96 ? 8.669 6.984 -12.188 1.00 88.00 96 VAL A O 1
ATOM 775 N N . ARG A 1 97 ? 10.497 7.971 -13.034 1.00 86.06 97 ARG A N 1
ATOM 776 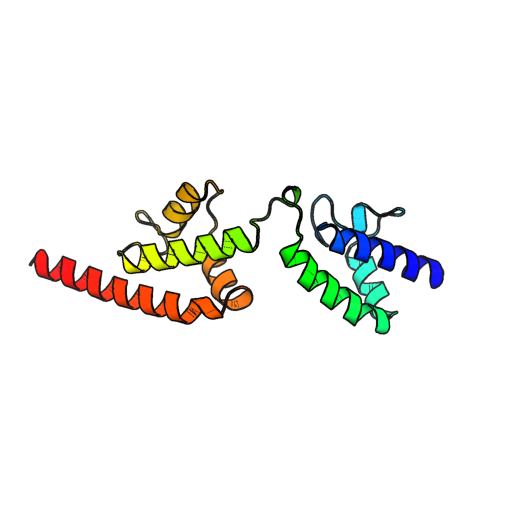C CA . ARG A 1 97 ? 10.027 9.369 -12.987 1.00 86.06 97 ARG A CA 1
ATOM 777 C C . ARG A 1 97 ? 10.417 10.144 -14.251 1.00 86.06 97 ARG A C 1
ATOM 779 O O . ARG A 1 97 ? 11.377 9.763 -14.913 1.00 86.06 97 ARG A O 1
ATOM 786 N N . GLY A 1 98 ? 9.762 11.271 -14.532 1.00 80.62 98 GLY A N 1
ATOM 787 C CA . GLY A 1 98 ? 10.093 12.163 -15.659 1.00 80.62 98 GLY A CA 1
ATOM 788 C C . GLY A 1 98 ? 9.176 11.992 -16.878 1.00 80.62 98 GLY A C 1
ATOM 789 O O . GLY A 1 98 ? 8.090 11.433 -16.758 1.00 80.62 98 GLY A O 1
ATOM 790 N N . LYS A 1 99 ? 9.607 12.479 -18.054 1.00 76.44 99 LYS A N 1
ATOM 791 C CA . LYS A 1 99 ? 8.781 12.519 -19.284 1.00 76.44 99 LYS A CA 1
ATOM 792 C C . LYS A 1 99 ? 8.386 11.138 -19.834 1.00 76.44 99 LYS A C 1
ATOM 794 O O . LYS A 1 99 ? 7.354 11.024 -20.481 1.00 76.44 99 LYS A O 1
ATOM 799 N N . HIS A 1 100 ? 9.171 10.090 -19.582 1.00 85.50 100 HIS A N 1
ATOM 800 C CA . HIS A 1 100 ? 8.850 8.696 -19.940 1.00 85.50 100 HIS A CA 1
ATOM 801 C C . HIS A 1 100 ? 8.667 7.847 -18.677 1.00 85.50 100 HIS A C 1
ATOM 803 O O . HIS A 1 100 ? 9.368 6.864 -18.448 1.00 85.50 100 HIS A O 1
ATOM 809 N N . SER A 1 101 ? 7.741 8.288 -17.821 1.00 92.81 101 SER A N 1
ATOM 810 C CA . SER A 1 101 ? 7.492 7.696 -16.507 1.00 92.81 101 SER A CA 1
ATOM 811 C C . SER A 1 101 ? 6.652 6.419 -16.580 1.00 92.81 101 SER A C 1
ATOM 813 O O . SER A 1 101 ? 5.480 6.453 -16.962 1.00 92.81 101 SER A O 1
ATOM 815 N N . ALA A 1 102 ? 7.223 5.317 -16.095 1.00 94.81 102 ALA A N 1
ATOM 816 C CA . ALA A 1 102 ? 6.536 4.054 -15.841 1.00 94.81 102 ALA A CA 1
ATOM 817 C C . ALA A 1 102 ? 5.330 4.234 -14.903 1.00 94.81 102 ALA A C 1
ATOM 819 O O . ALA A 1 102 ? 4.292 3.606 -15.091 1.00 94.81 102 ALA A O 1
ATOM 820 N N . VAL A 1 103 ? 5.440 5.131 -13.915 1.00 93.12 103 VAL A N 1
ATOM 821 C CA . VAL A 1 103 ? 4.368 5.413 -12.947 1.00 93.12 103 VAL A CA 1
ATOM 822 C C . VAL A 1 103 ? 3.187 6.102 -13.620 1.00 93.12 103 VAL A C 1
ATOM 824 O O . VAL A 1 103 ? 2.044 5.724 -13.374 1.00 93.12 103 VAL A O 1
ATOM 827 N N . LEU A 1 104 ? 3.445 7.081 -14.494 1.00 93.25 104 LEU A N 1
ATOM 828 C CA . LEU A 1 104 ? 2.380 7.765 -15.232 1.00 93.25 104 LEU A CA 1
ATOM 829 C C . LEU A 1 104 ? 1.674 6.801 -16.187 1.00 93.25 104 LEU A C 1
ATOM 831 O O . LEU A 1 104 ? 0.445 6.779 -16.226 1.00 93.25 104 LEU A O 1
ATOM 835 N N . ARG A 1 105 ? 2.442 5.968 -16.901 1.00 94.25 105 ARG A N 1
ATOM 836 C CA . ARG A 1 105 ? 1.887 4.970 -17.820 1.00 94.25 105 ARG A CA 1
ATOM 837 C C . ARG A 1 105 ? 1.020 3.941 -17.092 1.00 94.25 105 ARG A C 1
ATOM 839 O O . ARG A 1 105 ? -0.137 3.764 -17.458 1.00 94.25 105 ARG A O 1
ATOM 846 N N . ALA A 1 106 ? 1.532 3.357 -16.008 1.00 94.31 106 ALA A N 1
ATOM 847 C CA . ALA A 1 106 ? 0.777 2.409 -15.193 1.00 94.31 106 ALA A CA 1
ATOM 848 C C . ALA A 1 106 ? -0.495 3.034 -14.592 1.00 94.31 106 ALA A C 1
ATOM 850 O O . ALA A 1 106 ? -1.540 2.392 -14.568 1.00 94.31 106 ALA A O 1
ATOM 851 N N . SER A 1 107 ? -0.433 4.295 -14.149 1.00 91.12 107 SER A N 1
ATOM 852 C CA . SER A 1 107 ? -1.605 4.994 -13.594 1.00 91.12 107 SER A CA 1
ATOM 853 C C . SER A 1 107 ? -2.694 5.212 -14.645 1.00 91.12 107 SER A C 1
ATOM 855 O O . SER A 1 107 ? -3.869 4.997 -14.361 1.00 91.12 107 SER A O 1
ATOM 857 N N . LYS A 1 108 ? -2.299 5.596 -15.869 1.00 92.31 108 LYS A N 1
ATOM 858 C CA . LYS A 1 108 ? -3.221 5.798 -16.993 1.00 92.31 108 LYS A CA 1
ATOM 859 C C . LYS A 1 108 ? -3.946 4.504 -17.360 1.00 92.31 108 LYS A C 1
ATOM 861 O O . LYS A 1 108 ? -5.156 4.517 -17.538 1.00 92.31 108 LYS A O 1
ATOM 866 N N . GLU A 1 109 ? -3.220 3.396 -17.446 1.00 92.81 109 GLU A N 1
ATOM 867 C CA . GLU A 1 109 ? -3.801 2.100 -17.818 1.00 92.81 109 GLU A CA 1
ATOM 868 C C . GLU A 1 109 ? -4.704 1.508 -16.741 1.00 92.81 109 GLU A C 1
ATOM 870 O O . GLU A 1 109 ? -5.684 0.845 -17.060 1.00 92.81 109 GLU A O 1
ATOM 875 N N . LEU A 1 110 ? -4.395 1.762 -15.470 1.00 89.75 110 LEU A N 1
ATOM 876 C CA . LEU A 1 110 ? -5.232 1.336 -14.350 1.00 89.75 110 LEU A CA 1
ATOM 877 C C . LEU A 1 110 ? -6.387 2.299 -14.061 1.00 89.75 110 LEU A C 1
ATOM 879 O O . LEU A 1 110 ? -7.139 2.063 -13.120 1.00 89.75 110 LEU A O 1
ATOM 883 N N . ASN A 1 111 ? -6.526 3.370 -14.848 1.00 87.81 111 ASN A N 1
ATOM 884 C CA . ASN A 1 111 ? -7.525 4.417 -14.662 1.00 87.81 111 ASN A CA 1
ATOM 885 C C . ASN A 1 111 ? -7.542 4.984 -13.226 1.00 87.81 111 ASN A C 1
ATOM 887 O O . ASN A 1 111 ? -8.592 5.170 -12.612 1.00 87.81 111 ASN A O 1
ATOM 891 N N . ILE A 1 112 ? -6.354 5.238 -12.670 1.00 86.00 112 ILE A N 1
ATOM 892 C CA . ILE A 1 112 ? -6.179 5.814 -11.331 1.00 86.00 112 ILE A CA 1
ATOM 893 C C . ILE A 1 112 ? -5.416 7.133 -11.388 1.00 86.00 112 ILE A C 1
ATOM 895 O O . ILE A 1 112 ? -4.617 7.389 -12.292 1.00 86.00 112 ILE A O 1
ATOM 899 N N . LYS A 1 113 ? -5.618 7.969 -10.364 1.00 84.75 113 LYS A N 1
ATOM 900 C CA . LYS A 1 113 ? -4.818 9.184 -10.189 1.00 84.75 113 LYS A CA 1
ATOM 901 C C . LYS A 1 113 ? -3.338 8.814 -10.014 1.00 84.75 113 LYS A C 1
ATOM 903 O O . LYS A 1 113 ? -3.036 7.940 -9.196 1.00 84.75 113 LYS A O 1
ATOM 908 N N . PRO A 1 114 ? -2.415 9.483 -10.729 1.00 86.06 114 PRO A N 1
ATOM 909 C CA . PRO A 1 114 ? -0.995 9.226 -10.574 1.00 86.06 114 PRO A CA 1
ATOM 910 C C . PRO A 1 114 ? -0.511 9.420 -9.142 1.00 86.06 114 PRO A C 1
ATOM 912 O O . PRO A 1 114 ? -0.810 10.428 -8.501 1.00 86.06 114 PRO A O 1
ATOM 915 N N . VAL A 1 115 ? 0.279 8.464 -8.659 1.00 86.25 115 VAL A N 1
ATOM 916 C CA . VAL A 1 115 ? 0.966 8.578 -7.368 1.00 86.25 115 VAL A CA 1
ATOM 917 C C . VAL A 1 115 ? 2.365 9.148 -7.547 1.00 86.25 115 VAL A C 1
ATOM 919 O O . VAL A 1 115 ? 2.977 9.040 -8.612 1.00 86.25 115 VAL A O 1
ATOM 922 N N . HIS A 1 116 ? 2.912 9.722 -6.478 1.00 89.00 116 HIS A N 1
ATOM 923 C CA . HIS A 1 116 ? 4.303 10.149 -6.478 1.00 89.00 116 HIS A CA 1
ATOM 924 C C . HIS A 1 116 ? 5.238 8.931 -6.572 1.00 89.00 116 HIS A C 1
ATOM 926 O O . HIS A 1 116 ? 4.990 7.887 -5.970 1.00 89.00 116 HIS A O 1
ATOM 932 N N . TRP A 1 117 ? 6.359 9.050 -7.286 1.00 90.44 117 TRP A N 1
ATOM 933 C CA . TRP A 1 117 ? 7.296 7.933 -7.476 1.00 90.44 117 TRP A CA 1
ATOM 934 C C . TRP A 1 117 ? 7.875 7.396 -6.154 1.00 90.44 117 TRP A C 1
ATOM 936 O O . TRP A 1 117 ? 8.185 6.212 -6.049 1.00 90.44 117 TRP A O 1
ATOM 946 N N . GLN A 1 118 ? 7.989 8.234 -5.118 1.00 89.38 118 GLN A N 1
ATOM 947 C CA . GLN A 1 118 ? 8.416 7.781 -3.787 1.00 89.38 118 GLN A CA 1
ATOM 948 C C . GLN A 1 118 ? 7.395 6.829 -3.161 1.00 89.38 118 GLN A C 1
ATOM 950 O O . GLN A 1 118 ? 7.777 5.901 -2.454 1.00 89.38 118 GLN A O 1
ATOM 955 N N . THR A 1 119 ? 6.104 7.020 -3.443 1.00 88.25 119 THR A N 1
ATOM 956 C CA . THR A 1 119 ? 5.033 6.143 -2.964 1.00 88.25 119 THR A CA 1
ATOM 957 C C . THR A 1 119 ? 5.234 4.715 -3.472 1.00 88.25 119 THR A C 1
ATOM 959 O O . THR A 1 119 ? 5.085 3.772 -2.701 1.00 88.25 119 THR A O 1
ATOM 962 N N . VAL A 1 120 ? 5.689 4.553 -4.718 1.00 89.19 120 VAL A N 1
ATOM 963 C CA . VAL A 1 120 ? 6.067 3.249 -5.290 1.00 89.19 120 VAL A CA 1
ATOM 964 C C . VAL A 1 120 ? 7.210 2.600 -4.502 1.00 89.19 120 VAL A C 1
ATOM 966 O O . VAL A 1 120 ? 7.144 1.414 -4.191 1.00 89.19 120 VAL A O 1
ATOM 969 N N . HIS A 1 121 ? 8.237 3.363 -4.111 1.00 89.94 121 HIS A N 1
ATOM 970 C CA . HIS A 1 121 ? 9.344 2.836 -3.295 1.00 89.94 121 HIS A CA 1
ATOM 971 C C . HIS A 1 121 ? 8.912 2.467 -1.877 1.00 89.94 121 HIS A C 1
ATOM 973 O O . HIS A 1 121 ? 9.417 1.494 -1.321 1.00 89.94 121 HIS A O 1
ATOM 979 N N . VAL A 1 122 ? 7.980 3.222 -1.291 1.00 87.94 122 VAL A N 1
ATOM 980 C CA . VAL A 1 122 ? 7.394 2.882 0.010 1.00 87.94 122 VAL A CA 1
ATOM 981 C C . VAL A 1 122 ? 6.619 1.573 -0.088 1.00 87.94 122 VAL A C 1
ATOM 983 O O . VAL A 1 122 ? 6.819 0.706 0.759 1.00 87.94 122 VAL A O 1
ATOM 986 N N . TRP A 1 123 ? 5.794 1.396 -1.122 1.00 89.81 123 TRP A N 1
ATOM 987 C CA . TRP A 1 123 ? 5.049 0.154 -1.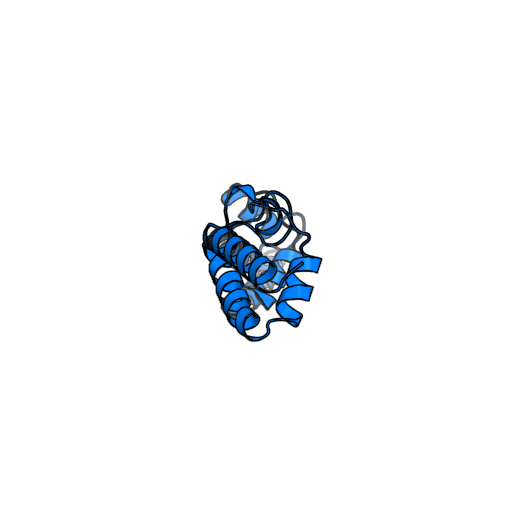323 1.00 89.81 123 TRP A CA 1
ATOM 988 C C . TRP A 1 123 ? 5.978 -1.040 -1.538 1.00 89.81 123 TRP A C 1
ATOM 990 O O . TRP A 1 123 ? 5.813 -2.043 -0.857 1.00 89.81 123 TRP A O 1
ATOM 1000 N N . LEU A 1 124 ? 7.007 -0.915 -2.382 1.00 90.62 124 LEU A N 1
ATOM 1001 C CA . LEU A 1 124 ? 8.006 -1.976 -2.579 1.00 90.62 124 LEU A CA 1
ATOM 1002 C C . LEU A 1 124 ? 8.744 -2.351 -1.289 1.00 90.62 124 LEU A C 1
ATOM 1004 O O . LEU A 1 124 ? 9.112 -3.502 -1.109 1.00 90.62 124 LEU A O 1
ATOM 1008 N N . ARG A 1 125 ? 8.987 -1.391 -0.389 1.00 87.88 125 ARG A N 1
ATOM 1009 C CA . ARG A 1 125 ? 9.716 -1.647 0.861 1.00 87.88 125 ARG A CA 1
ATOM 1010 C C . ARG A 1 125 ? 8.830 -2.218 1.965 1.00 87.88 125 ARG A C 1
ATOM 1012 O O . ARG A 1 125 ? 9.303 -3.036 2.743 1.00 87.88 125 ARG A O 1
ATOM 1019 N N . ARG A 1 126 ? 7.602 -1.709 2.103 1.00 81.38 126 ARG A N 1
ATOM 1020 C CA . ARG A 1 126 ? 6.736 -1.977 3.265 1.00 81.38 126 ARG A CA 1
ATOM 1021 C C . ARG A 1 126 ? 5.608 -2.953 2.973 1.00 81.38 126 ARG A C 1
ATOM 1023 O O . ARG A 1 126 ? 5.279 -3.741 3.847 1.00 81.38 126 ARG A O 1
ATOM 1030 N N . ASP A 1 127 ? 5.008 -2.848 1.791 1.00 79.31 127 ASP A N 1
ATOM 1031 C CA . ASP A 1 127 ? 3.746 -3.518 1.470 1.00 79.31 127 ASP A CA 1
ATOM 1032 C C . ASP A 1 127 ? 3.957 -4.733 0.539 1.00 79.31 127 ASP A C 1
ATOM 1034 O O . ASP A 1 127 ? 3.164 -5.665 0.591 1.00 79.31 127 ASP A O 1
ATOM 1038 N N . PHE A 1 128 ? 5.004 -4.726 -0.303 1.00 89.00 128 PHE A N 1
ATOM 1039 C CA . PHE A 1 128 ? 5.250 -5.733 -1.351 1.00 89.00 128 PHE A CA 1
ATOM 1040 C C . PHE A 1 128 ? 6.747 -6.052 -1.529 1.00 89.00 128 PHE A C 1
ATOM 1042 O O . PHE A 1 128 ? 7.309 -5.886 -2.619 1.00 89.00 128 PHE A O 1
ATOM 1049 N N . ASN A 1 129 ? 7.417 -6.462 -0.447 1.00 90.12 129 ASN A N 1
ATOM 1050 C CA . ASN A 1 129 ? 8.855 -6.759 -0.463 1.00 90.12 129 ASN A CA 1
ATOM 1051 C C . ASN A 1 129 ? 9.210 -7.916 -1.414 1.00 90.12 129 ASN A C 1
ATOM 1053 O O . ASN A 1 129 ? 10.304 -7.939 -1.971 1.00 90.12 129 ASN A O 1
ATOM 1057 N N . GLU A 1 130 ? 8.270 -8.822 -1.680 1.00 90.69 130 GLU A N 1
ATOM 1058 C CA . GLU A 1 130 ? 8.420 -9.911 -2.647 1.00 90.69 130 GLU A CA 1
ATOM 1059 C C . GLU A 1 130 ? 8.637 -9.423 -4.091 1.00 90.69 130 GLU A C 1
ATOM 1061 O O . GLU A 1 130 ? 9.215 -10.134 -4.904 1.00 90.69 130 GLU A O 1
ATOM 1066 N N . LEU A 1 131 ? 8.227 -8.193 -4.428 1.00 94.06 131 LEU A N 1
ATOM 1067 C CA . LEU A 1 131 ? 8.435 -7.611 -5.762 1.00 94.06 131 LEU A CA 1
ATOM 1068 C C . LEU A 1 131 ? 9.766 -6.852 -5.887 1.00 94.06 131 LEU A C 1
ATOM 1070 O O . LEU A 1 131 ? 10.100 -6.345 -6.963 1.00 94.06 131 LEU A O 1
ATOM 1074 N N . LYS A 1 132 ? 10.537 -6.738 -4.798 1.00 92.75 132 LYS A N 1
ATOM 1075 C CA . LYS A 1 132 ? 11.762 -5.932 -4.751 1.00 92.75 132 LYS A CA 1
ATOM 1076 C C . LYS A 1 132 ? 12.843 -6.465 -5.687 1.00 92.75 132 LYS A C 1
ATOM 1078 O O . LYS A 1 132 ? 13.479 -5.673 -6.380 1.00 92.75 132 LYS A O 1
ATOM 1083 N N . GLU A 1 133 ? 13.033 -7.780 -5.738 1.00 93.31 133 GLU A N 1
ATOM 1084 C CA . GLU A 1 133 ? 14.025 -8.403 -6.622 1.00 93.31 133 GLU A CA 1
ATOM 1085 C C . GLU A 1 133 ? 13.677 -8.186 -8.094 1.00 93.31 133 GLU A C 1
ATOM 1087 O O . GLU A 1 133 ? 14.519 -7.733 -8.867 1.00 93.31 133 GLU A O 1
ATOM 1092 N N . SER A 1 134 ? 12.407 -8.384 -8.463 1.00 95.94 134 SER A N 1
ATOM 1093 C CA . SER A 1 134 ? 11.919 -8.105 -9.819 1.00 95.94 134 SER A CA 1
ATOM 1094 C C . SER A 1 134 ? 12.120 -6.638 -10.209 1.00 95.94 134 SER A C 1
ATOM 1096 O O . SER A 1 134 ? 12.538 -6.336 -11.326 1.00 95.94 134 SER A O 1
ATOM 1098 N N . TYR A 1 135 ? 11.890 -5.707 -9.279 1.00 95.19 135 TYR A N 1
ATOM 1099 C CA . TYR A 1 135 ? 12.140 -4.285 -9.504 1.00 95.19 135 TYR A CA 1
ATOM 1100 C C . TYR A 1 135 ? 13.627 -3.966 -9.731 1.00 95.19 135 TYR A C 1
ATOM 1102 O O . TYR A 1 135 ? 13.963 -3.166 -10.608 1.00 95.19 135 TYR A O 1
ATOM 1110 N N . LEU A 1 136 ? 14.531 -4.580 -8.962 1.00 94.31 136 LEU A N 1
ATOM 1111 C CA . LEU A 1 136 ? 15.973 -4.413 -9.157 1.00 94.31 136 LEU A CA 1
ATOM 1112 C C . LEU A 1 136 ? 16.424 -5.003 -10.499 1.00 94.31 136 LEU A C 1
ATOM 1114 O O . LEU A 1 136 ? 17.131 -4.327 -11.246 1.00 94.31 136 LEU A O 1
ATOM 1118 N N . ALA A 1 137 ? 15.938 -6.195 -10.852 1.00 94.31 137 ALA A N 1
ATOM 1119 C CA . ALA A 1 137 ? 16.210 -6.825 -12.141 1.00 94.31 137 ALA A CA 1
ATOM 1120 C C . ALA A 1 137 ? 15.739 -5.954 -13.319 1.00 94.31 137 ALA A C 1
ATOM 1122 O O . ALA A 1 137 ? 16.484 -5.755 -14.281 1.00 94.31 137 ALA A O 1
ATOM 1123 N N . ALA A 1 138 ? 14.550 -5.352 -13.219 1.00 94.56 138 ALA A N 1
ATOM 1124 C CA . ALA A 1 138 ? 14.040 -4.425 -14.226 1.00 94.56 138 ALA A CA 1
ATOM 1125 C C . ALA A 1 138 ? 14.928 -3.179 -14.377 1.00 94.56 138 ALA A C 1
ATOM 1127 O O . ALA A 1 138 ? 15.200 -2.741 -15.496 1.00 94.56 138 ALA A O 1
ATOM 1128 N N . LYS A 1 139 ? 15.441 -2.614 -13.274 1.00 93.69 139 LYS A N 1
ATOM 1129 C CA . LYS A 1 139 ? 16.383 -1.484 -13.339 1.00 93.69 139 LYS A CA 1
ATOM 1130 C C . LYS A 1 139 ? 17.679 -1.841 -14.065 1.00 93.69 139 LYS A C 1
ATOM 1132 O O . LYS A 1 139 ? 18.187 -1.005 -14.811 1.00 93.69 139 LYS A O 1
ATOM 1137 N N . GLU A 1 140 ? 18.206 -3.044 -13.861 1.00 92.69 140 GLU A N 1
ATOM 1138 C CA . GLU A 1 140 ? 19.396 -3.509 -14.581 1.00 92.69 140 GLU A CA 1
ATOM 1139 C C . GLU A 1 140 ? 19.093 -3.797 -16.060 1.00 92.69 140 GLU A C 1
ATOM 1141 O O . GLU A 1 140 ? 19.879 -3.436 -16.935 1.00 92.69 140 GLU A O 1
ATOM 1146 N N . ALA A 1 141 ? 17.924 -4.363 -16.380 1.00 90.75 141 ALA A N 1
ATOM 1147 C CA . ALA A 1 141 ? 17.462 -4.509 -17.764 1.00 90.75 141 ALA A CA 1
ATOM 1148 C C . ALA A 1 141 ? 17.373 -3.152 -18.487 1.00 90.75 141 ALA A C 1
ATOM 1150 O O . ALA A 1 141 ? 17.890 -3.003 -19.594 1.00 90.75 141 ALA A O 1
ATOM 1151 N N . ARG A 1 142 ? 16.838 -2.121 -17.822 1.00 91.50 142 ARG A N 1
ATOM 1152 C CA . ARG A 1 142 ? 16.786 -0.753 -18.355 1.00 91.50 142 ARG A CA 1
ATOM 1153 C C . ARG A 1 142 ? 18.161 -0.184 -18.702 1.00 91.50 142 ARG A C 1
ATOM 1155 O O . ARG A 1 142 ? 18.298 0.503 -19.717 1.00 91.50 142 ARG A O 1
ATOM 1162 N N . LYS A 1 143 ? 19.161 -0.394 -17.838 1.00 89.25 143 LYS A N 1
ATOM 1163 C CA . LYS A 1 143 ? 20.531 0.084 -18.088 1.00 89.25 143 LYS A CA 1
ATOM 1164 C C . LYS A 1 143 ? 21.075 -0.545 -19.365 1.00 89.25 143 LYS A C 1
ATOM 1166 O O . LYS A 1 143 ? 21.470 0.189 -20.264 1.00 89.25 143 LYS A O 1
ATOM 1171 N N . ARG A 1 144 ? 20.945 -1.871 -19.491 1.00 86.44 144 ARG A N 1
ATOM 1172 C CA . ARG A 1 144 ? 21.330 -2.616 -20.698 1.00 86.44 144 ARG A CA 1
ATOM 1173 C C . ARG A 1 144 ? 20.611 -2.102 -21.947 1.00 86.44 144 ARG A C 1
ATOM 1175 O O . ARG A 1 144 ? 21.253 -1.846 -22.957 1.00 86.44 144 ARG A O 1
ATOM 1182 N N . HIS A 1 145 ? 19.301 -1.862 -21.871 1.00 83.38 145 HIS A N 1
ATOM 1183 C CA . HIS A 1 145 ? 18.536 -1.288 -22.983 1.00 83.38 145 HIS A CA 1
ATOM 1184 C C . HIS A 1 145 ? 19.044 0.109 -23.384 1.00 83.38 145 HIS A C 1
ATOM 1186 O O . HIS A 1 145 ? 19.168 0.426 -24.565 1.00 83.38 145 HIS A O 1
ATOM 1192 N N . THR A 1 146 ? 19.369 0.953 -22.401 1.00 83.81 146 THR A N 1
ATOM 1193 C CA . THR A 1 146 ? 19.933 2.291 -22.648 1.00 83.81 146 THR A CA 1
ATOM 1194 C C . THR A 1 146 ? 21.301 2.213 -23.327 1.00 83.81 146 THR A C 1
ATOM 1196 O O . THR A 1 146 ? 21.554 2.955 -24.272 1.00 83.81 146 THR A O 1
ATOM 1199 N N . GLU A 1 147 ? 22.166 1.306 -22.873 1.00 86.75 147 GLU A N 1
ATOM 1200 C CA . GLU A 1 147 ? 23.494 1.086 -23.454 1.00 86.75 147 GLU A CA 1
ATOM 1201 C C . GLU A 1 147 ? 23.413 0.589 -24.898 1.00 86.75 147 GLU A C 1
ATOM 1203 O O . GLU A 1 147 ? 24.104 1.123 -25.762 1.00 86.75 147 GLU A O 1
ATOM 1208 N N . LEU A 1 148 ? 22.540 -0.384 -25.176 1.00 85.19 148 LEU A N 1
ATOM 1209 C CA . LEU A 1 148 ? 22.312 -0.896 -26.530 1.00 85.19 148 LEU A CA 1
ATOM 1210 C C . LEU A 1 148 ? 21.806 0.199 -27.468 1.00 85.19 148 LEU A C 1
ATOM 1212 O O . LEU A 1 148 ? 22.318 0.345 -28.574 1.00 85.19 148 LEU A O 1
ATOM 1216 N N . LYS A 1 149 ? 20.844 1.009 -27.012 1.00 84.25 149 LYS A N 1
ATOM 1217 C CA . LYS A 1 149 ? 20.328 2.131 -27.801 1.00 84.25 149 LYS A CA 1
ATOM 1218 C C . LYS A 1 149 ? 21.416 3.161 -28.108 1.00 84.25 149 LYS A C 1
ATOM 1220 O O . LYS A 1 149 ? 21.425 3.695 -29.208 1.00 84.25 149 LYS A O 1
ATOM 1225 N N . ARG A 1 150 ? 22.320 3.430 -27.158 1.00 85.56 150 ARG A N 1
ATOM 1226 C CA . ARG A 1 150 ? 23.450 4.343 -27.376 1.00 85.56 150 ARG A CA 1
ATOM 1227 C C . ARG A 1 150 ? 24.414 3.788 -28.424 1.00 85.56 150 ARG A C 1
ATOM 1229 O O . ARG A 1 150 ? 24.726 4.503 -29.360 1.00 85.56 150 ARG A O 1
ATOM 1236 N N . LYS A 1 151 ? 24.798 2.511 -28.312 1.00 86.25 151 LYS A N 1
ATOM 1237 C CA . LYS A 1 151 ? 25.669 1.842 -29.294 1.00 86.25 151 LYS A CA 1
ATOM 1238 C C . LYS A 1 151 ? 25.075 1.801 -30.702 1.00 86.25 151 LYS A C 1
ATOM 1240 O O . LYS A 1 151 ? 25.816 1.852 -31.662 1.00 86.25 151 LYS A O 1
ATOM 1245 N N . ALA A 1 152 ? 23.754 1.685 -30.831 1.00 84.88 152 ALA A N 1
ATOM 1246 C CA . ALA A 1 152 ? 23.084 1.689 -32.134 1.00 84.88 152 ALA A CA 1
ATOM 1247 C C . ALA A 1 152 ? 23.005 3.085 -32.789 1.00 84.88 152 ALA A C 1
ATOM 1249 O O . ALA A 1 152 ? 22.575 3.191 -33.933 1.00 84.88 152 ALA A O 1
ATOM 1250 N N . MET A 1 153 ? 23.331 4.147 -32.048 1.00 80.88 153 MET A N 1
ATOM 1251 C CA . MET A 1 153 ? 23.360 5.535 -32.526 1.00 80.88 153 MET A CA 1
ATOM 1252 C C . MET A 1 153 ? 24.790 6.049 -32.769 1.00 80.88 153 MET A C 1
ATOM 1254 O O . MET A 1 153 ? 24.936 7.184 -33.220 1.00 80.88 153 MET A O 1
ATOM 1258 N N . GLU A 1 154 ? 25.803 5.247 -32.426 1.00 71.44 154 GLU A N 1
ATOM 1259 C CA . GLU A 1 154 ? 27.233 5.465 -32.698 1.00 71.44 154 GLU A CA 1
ATOM 1260 C C . GLU A 1 154 ? 27.607 4.808 -34.035 1.00 71.44 154 GLU A C 1
ATOM 1262 O O . GLU A 1 154 ? 28.381 5.439 -34.787 1.00 71.44 154 GLU A O 1
#

Sequence (154 aa):
MDKEKKIKLLGEVFEKMKSGHPITGDNAACSVISEPISYITVYNWLQEFPELREQYRAMREESKHTRMSSAGRISVATKREMLKRVIAYIAEGYTVRGKHSAVLRASKELNIKPVHWQTVHVWLRRDFNELKESYLAAKEARKRHTELKRKAME

Foldseek 3Di:
DDPVVLVVLLVQLLVLLLQQADCDDPSHSQCPGPDRDDSVSNVVVCVVVVVCVVVVVVSNVNSLQNHDPVRLDQHLVLLVQLLVQLLVQLLVQADCDDPRHSQVVSCVVSVHDGDDSVVNVVCCVPPNVVCVVSSVVSNVSNVVVVVVVVVVVD

pLDDT: mean 86.51, std 9.21, range [46.06, 96.38]

Secondary structure (DSSP, 8-state):
--HHHHHHHHHHHHHHHHTT--SSSTT-GGGSSSS---HHHHHHHHHH-HHHHHHHHHHHHHHHHH--GGGSS--HHHHHHHHHHHHHHHHTT-BSSSTTBHHHHHHHHTT-PPPPHHHHHHHHHHT-GGGHHHHHHHHHHHHHHHHHHHHTT-